Protein AF-A0A1T4SR67-F1 (afdb_monomer)

Structure (mmCIF, N/CA/C/O backbone):
data_AF-A0A1T4SR67-F1
#
_entry.id   AF-A0A1T4SR67-F1
#
loop_
_atom_site.group_PDB
_atom_site.id
_atom_site.type_symbol
_atom_site.label_atom_id
_atom_site.label_alt_id
_atom_site.label_comp_id
_atom_site.label_asym_id
_atom_site.label_entity_id
_atom_site.label_seq_id
_atom_site.pdbx_PDB_ins_code
_atom_site.Cartn_x
_atom_site.Cartn_y
_atom_site.Cartn_z
_atom_site.occupancy
_atom_site.B_iso_or_equiv
_atom_site.auth_seq_id
_atom_site.auth_comp_id
_atom_site.auth_asym_id
_atom_site.auth_atom_id
_atom_site.pdbx_PDB_model_num
ATOM 1 N N . MET A 1 1 ? -24.375 52.112 -32.978 1.00 41.56 1 MET A N 1
ATOM 2 C CA . MET A 1 1 ? -25.315 51.010 -32.668 1.00 41.56 1 MET A CA 1
ATOM 3 C C . MET A 1 1 ? -24.490 49.770 -32.321 1.00 41.56 1 MET A C 1
ATOM 5 O O . MET A 1 1 ? -23.453 49.589 -32.950 1.00 41.56 1 MET A O 1
ATOM 9 N N . PRO A 1 2 ? -24.836 49.024 -31.261 1.00 47.00 2 PRO A N 1
ATOM 10 C CA . PRO A 1 2 ? -23.879 48.336 -30.390 1.00 47.00 2 PRO A CA 1
ATOM 11 C C . PRO A 1 2 ? -23.711 46.828 -30.681 1.00 47.00 2 PRO A C 1
ATOM 13 O O . PRO A 1 2 ? -24.681 46.109 -30.856 1.00 47.00 2 PRO A O 1
ATOM 16 N N . GLY A 1 3 ? -22.464 46.344 -30.698 1.00 51.81 3 GLY A N 1
ATOM 17 C CA . GLY A 1 3 ? -21.892 45.570 -29.584 1.00 51.81 3 GLY A CA 1
ATOM 18 C C . GLY A 1 3 ? -22.321 44.128 -29.261 1.00 51.81 3 GLY A C 1
ATOM 19 O O . GLY A 1 3 ? -22.032 43.726 -28.140 1.00 51.81 3 GLY A O 1
ATOM 20 N N . TRP A 1 4 ? -22.981 43.338 -30.122 1.00 47.94 4 TRP A N 1
ATOM 21 C CA . TRP A 1 4 ? -23.558 42.039 -29.675 1.00 47.94 4 TRP A CA 1
ATOM 22 C C . TRP A 1 4 ? -23.007 40.752 -30.327 1.00 47.94 4 TRP A C 1
ATOM 24 O O . TRP A 1 4 ? -23.512 39.668 -30.050 1.00 47.94 4 TRP A O 1
ATOM 34 N N . ALA A 1 5 ? -21.969 40.812 -31.168 1.00 48.16 5 ALA A N 1
ATOM 35 C CA . ALA A 1 5 ? -21.536 39.639 -31.951 1.00 48.16 5 ALA A CA 1
ATOM 36 C C . ALA A 1 5 ? -20.524 38.699 -31.254 1.00 48.16 5 ALA A C 1
ATOM 38 O O . ALA A 1 5 ? -20.254 37.610 -31.758 1.00 48.16 5 ALA A O 1
ATOM 39 N N . THR A 1 6 ? -19.962 39.075 -30.102 1.00 51.94 6 THR A N 1
ATOM 40 C CA . THR A 1 6 ? -18.837 38.346 -29.474 1.00 51.94 6 THR A CA 1
ATOM 41 C C . THR A 1 6 ? -19.213 37.495 -28.260 1.00 51.94 6 THR A C 1
ATOM 43 O O . THR A 1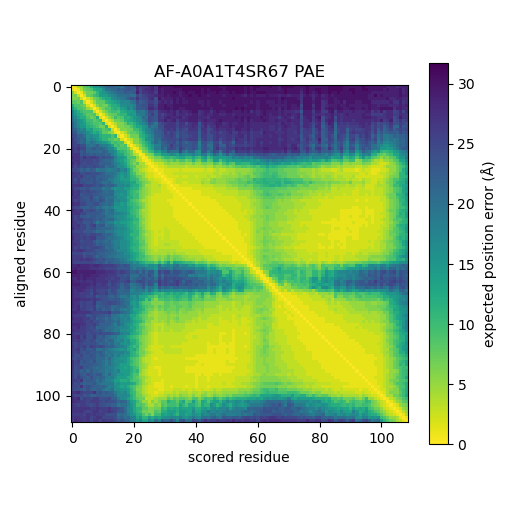 6 ? -18.351 36.818 -27.709 1.00 51.94 6 THR A O 1
ATOM 46 N N . VAL A 1 7 ? -20.483 37.483 -27.840 1.00 53.25 7 VAL A N 1
ATOM 47 C CA . VAL A 1 7 ? -20.917 36.759 -26.627 1.00 53.25 7 VAL A CA 1
ATOM 48 C C . VAL A 1 7 ? -21.285 35.296 -26.926 1.00 53.25 7 VAL A C 1
ATOM 50 O O . VAL A 1 7 ? -21.010 34.407 -26.125 1.00 53.25 7 VAL A O 1
ATOM 53 N N . GLY A 1 8 ? -21.827 35.004 -28.115 1.00 46.72 8 GLY A N 1
ATOM 54 C CA . GLY A 1 8 ? -22.344 33.667 -28.450 1.00 46.72 8 GLY A CA 1
ATOM 55 C C . GLY A 1 8 ? -21.283 32.581 -28.675 1.00 46.72 8 GLY A C 1
ATOM 56 O O . GLY A 1 8 ? -21.569 31.400 -28.508 1.00 46.72 8 GLY A O 1
ATOM 57 N N . LYS A 1 9 ? -20.046 32.959 -29.024 1.00 49.00 9 LYS A N 1
ATOM 58 C CA . LYS A 1 9 ? -18.960 32.007 -29.336 1.00 49.00 9 LYS A CA 1
ATOM 59 C C . LYS A 1 9 ? -18.149 31.563 -28.116 1.00 49.00 9 LYS A C 1
ATOM 61 O O . LYS A 1 9 ? -17.500 30.527 -28.175 1.00 49.00 9 LYS A O 1
ATOM 66 N N . ILE A 1 10 ? -18.201 32.325 -27.023 1.00 53.16 10 ILE A N 1
ATOM 67 C CA . ILE A 1 10 ? -17.458 32.019 -25.790 1.00 53.16 10 ILE A CA 1
ATOM 68 C C . ILE A 1 10 ? -18.258 31.052 -24.900 1.00 53.16 10 ILE A C 1
ATOM 70 O O . ILE A 1 10 ? -17.678 30.184 -24.254 1.00 53.16 10 ILE A O 1
ATOM 74 N N . ILE A 1 11 ? -19.594 31.128 -24.928 1.00 53.97 11 ILE A N 1
ATOM 75 C CA . ILE A 1 11 ? -20.474 30.293 -24.091 1.00 53.97 11 ILE A CA 1
ATOM 76 C C . ILE A 1 11 ? -20.421 28.807 -24.495 1.00 53.97 11 ILE A C 1
ATOM 78 O O . ILE A 1 11 ? -20.489 27.932 -23.635 1.00 53.97 11 ILE A O 1
ATOM 82 N N . LEU A 1 12 ? -20.219 28.501 -25.780 1.00 53.16 12 LEU A N 1
ATOM 83 C CA . LEU A 1 12 ? -20.167 27.121 -26.286 1.00 53.16 12 LEU A CA 1
ATOM 84 C C . LEU A 1 12 ? -18.854 26.376 -25.979 1.00 53.16 12 LEU A C 1
ATOM 86 O O . LEU A 1 12 ? -18.817 25.156 -26.099 1.00 53.16 12 LEU A O 1
ATOM 90 N N . LEU A 1 13 ? -17.796 27.078 -25.559 1.00 53.88 13 LEU A N 1
ATOM 91 C CA . LEU A 1 13 ? -16.477 26.483 -25.290 1.00 53.88 13 LEU A CA 1
ATOM 92 C C . LEU A 1 13 ? -16.226 26.192 -23.798 1.00 53.88 13 LEU A C 1
ATOM 94 O O . LEU A 1 13 ? -15.273 25.498 -23.465 1.00 53.88 13 LEU A O 1
ATOM 98 N N . MET A 1 14 ? -17.095 26.674 -22.902 1.00 54.75 14 MET A N 1
ATOM 99 C CA . MET A 1 14 ? -16.981 26.477 -21.446 1.00 54.75 14 MET A CA 1
ATOM 100 C C . MET A 1 14 ? -17.786 25.281 -20.909 1.00 54.75 14 MET A C 1
ATOM 102 O O . MET A 1 14 ? -17.616 24.896 -19.754 1.00 54.75 14 MET A O 1
ATOM 106 N N . LEU A 1 15 ? -18.656 24.668 -21.720 1.00 54.56 15 LEU A N 1
ATOM 107 C CA . LEU A 1 15 ? -19.575 23.624 -21.253 1.00 54.56 15 LEU A CA 1
ATOM 108 C C . LEU A 1 15 ? -18.947 22.244 -20.923 1.00 54.56 15 LEU A C 1
ATOM 110 O O . LEU A 1 15 ? -19.541 21.544 -20.105 1.00 54.56 15 LEU A O 1
ATOM 114 N N . PRO A 1 16 ? -17.781 21.803 -21.450 1.00 54.59 16 PRO A N 1
ATOM 115 C CA . PRO A 1 16 ? -17.323 20.438 -21.172 1.00 54.59 16 PRO A CA 1
ATOM 116 C C . PRO A 1 16 ? -16.554 20.262 -19.847 1.00 54.59 16 PRO A C 1
ATOM 118 O O . PRO A 1 16 ? -16.231 19.131 -19.497 1.00 54.59 16 PRO A O 1
ATOM 121 N N . VAL A 1 17 ? -16.270 21.321 -19.075 1.00 57.88 17 VAL A N 1
ATOM 122 C CA . VAL A 1 17 ? -15.433 21.213 -17.853 1.00 57.88 17 VAL A CA 1
ATOM 123 C C . VAL A 1 17 ? -16.234 20.804 -16.603 1.00 57.88 17 VAL A C 1
ATOM 125 O O . VAL A 1 17 ? -15.664 20.320 -15.629 1.00 57.88 17 VAL A O 1
ATOM 128 N N . ALA A 1 18 ? -17.565 20.915 -16.623 1.00 56.12 18 ALA A N 1
ATOM 129 C CA . ALA A 1 18 ? -18.408 20.634 -15.452 1.00 56.12 18 ALA A CA 1
ATOM 130 C C . ALA A 1 18 ? -18.639 19.134 -15.160 1.00 56.12 18 ALA A C 1
ATOM 132 O O . ALA A 1 18 ? -19.304 18.798 -14.185 1.00 56.12 18 ALA A O 1
ATOM 133 N N . LEU A 1 19 ? -18.099 18.226 -15.982 1.00 54.38 19 LEU A N 1
ATOM 134 C CA . LEU A 1 19 ? -18.260 16.773 -15.828 1.00 54.38 19 LEU A CA 1
ATOM 135 C C . LEU A 1 19 ? -17.037 16.080 -15.207 1.00 54.38 19 LEU A C 1
ATOM 137 O O . LEU A 1 19 ? -16.968 14.851 -15.212 1.00 54.38 19 LEU A O 1
ATOM 141 N N . ALA A 1 20 ? -16.082 16.832 -14.650 1.00 54.91 20 ALA A N 1
ATOM 142 C CA . ALA A 1 20 ? -14.979 16.262 -13.879 1.00 54.91 20 ALA A CA 1
ATOM 143 C C . ALA A 1 20 ? -15.485 15.686 -12.535 1.00 54.91 20 ALA A C 1
ATOM 145 O O . ALA A 1 20 ? -15.383 16.306 -11.485 1.00 54.91 20 ALA A O 1
ATOM 146 N N . ALA A 1 21 ? -16.074 14.492 -12.615 1.00 54.91 21 ALA A N 1
ATOM 147 C CA . ALA A 1 21 ? -16.063 13.417 -11.628 1.00 54.91 21 ALA A CA 1
ATOM 148 C C . ALA A 1 21 ? -16.224 13.805 -10.139 1.00 54.91 21 ALA A C 1
ATOM 150 O O . ALA A 1 21 ? -15.290 13.700 -9.347 1.00 54.91 21 ALA A O 1
ATOM 151 N N . CYS A 1 22 ? -17.458 14.099 -9.718 1.00 58.53 22 CYS A N 1
ATOM 152 C CA . CYS A 1 22 ? -17.875 13.929 -8.321 1.00 58.53 22 CYS A CA 1
ATOM 153 C C . CYS A 1 22 ? -18.071 12.434 -8.008 1.00 58.53 22 CYS A C 1
ATOM 155 O O . CYS A 1 22 ? -19.199 11.950 -7.926 1.00 58.53 22 CYS A O 1
ATOM 157 N N . THR A 1 23 ? -16.988 11.675 -7.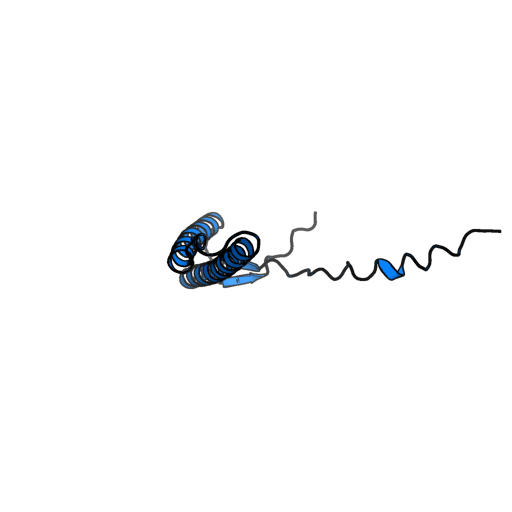839 1.00 61.94 23 THR A N 1
ATOM 158 C CA . THR A 1 23 ? -17.075 10.372 -7.162 1.00 61.94 23 THR A CA 1
ATOM 159 C C . THR A 1 23 ? -16.949 10.613 -5.664 1.00 61.94 23 THR A C 1
ATOM 161 O O . THR A 1 23 ? -15.940 11.164 -5.225 1.00 61.94 23 THR A O 1
ATOM 164 N N . ALA A 1 24 ? -17.968 10.235 -4.884 1.00 68.38 24 ALA A N 1
ATOM 165 C CA . ALA A 1 24 ? -17.913 10.347 -3.428 1.00 68.38 24 ALA A CA 1
ATOM 166 C C . ALA A 1 24 ? -16.642 9.647 -2.906 1.00 68.38 24 ALA A C 1
ATOM 168 O O . ALA A 1 24 ? -16.365 8.521 -3.338 1.00 68.38 24 ALA A O 1
ATOM 169 N N . PRO A 1 25 ? -15.850 10.292 -2.027 1.00 75.19 25 PRO A N 1
ATOM 170 C CA . PRO A 1 25 ? -14.633 9.680 -1.519 1.00 75.19 25 PRO A CA 1
ATOM 171 C C . PRO A 1 25 ? -14.997 8.377 -0.810 1.00 75.19 25 PRO A C 1
ATOM 173 O O . PRO A 1 25 ? -15.946 8.332 -0.037 1.00 75.19 25 PRO A O 1
ATOM 176 N N . MET A 1 26 ? -14.285 7.298 -1.116 1.00 82.81 26 MET A N 1
ATOM 177 C CA . MET A 1 26 ? -14.502 6.008 -0.464 1.00 82.81 26 MET A CA 1
ATOM 178 C C . MET A 1 26 ? -13.642 5.959 0.795 1.00 82.81 26 MET A C 1
ATOM 180 O O . MET A 1 26 ? -12.425 6.100 0.705 1.00 82.81 26 MET A O 1
ATOM 184 N N . GLU A 1 27 ? -14.262 5.737 1.944 1.00 88.62 27 GLU A N 1
ATOM 185 C CA . GLU A 1 27 ? -13.604 5.639 3.243 1.00 88.62 27 GLU A CA 1
ATOM 186 C C . GLU A 1 27 ? -13.669 4.196 3.758 1.00 88.62 27 GLU A C 1
ATOM 188 O O . GLU A 1 27 ? -14.612 3.448 3.481 1.00 88.62 27 GLU A O 1
ATOM 193 N N . TRP A 1 28 ? -12.633 3.783 4.483 1.00 92.00 28 TRP A N 1
ATOM 194 C CA . TRP A 1 28 ? -12.584 2.480 5.134 1.00 92.00 28 TRP A CA 1
ATOM 195 C C . TRP A 1 28 ? -13.222 2.562 6.512 1.00 92.00 28 TRP A C 1
ATOM 197 O O . TRP A 1 28 ? -12.741 3.289 7.379 1.00 92.00 28 TRP A O 1
ATOM 207 N N . GLU A 1 29 ? -14.272 1.776 6.736 1.00 92.44 29 GLU A N 1
ATOM 208 C CA . GLU A 1 29 ? -15.024 1.803 7.986 1.00 92.44 29 GLU A CA 1
ATOM 209 C C . GLU A 1 29 ? -15.115 0.408 8.609 1.00 92.44 29 GLU A C 1
ATOM 211 O O . GLU A 1 29 ? -15.366 -0.589 7.925 1.00 92.44 29 GLU A O 1
ATOM 216 N N . LYS A 1 30 ? -14.945 0.345 9.931 1.00 93.50 30 LYS A N 1
ATOM 217 C CA . LYS A 1 30 ? -15.151 -0.853 10.747 1.00 93.50 30 LYS A CA 1
ATOM 218 C C . LYS A 1 30 ? -15.983 -0.476 11.980 1.00 93.50 30 LYS A C 1
ATOM 220 O O . LYS A 1 30 ? -15.562 0.405 12.733 1.00 93.50 30 LYS A O 1
ATOM 225 N N . PRO A 1 31 ? -17.159 -1.097 12.200 1.00 90.06 31 PRO A N 1
ATOM 226 C CA . PRO A 1 31 ? -18.018 -0.759 13.332 1.00 90.06 31 PRO A CA 1
ATOM 227 C C . PRO A 1 31 ? -17.293 -0.927 14.671 1.00 90.06 31 PRO A C 1
ATOM 229 O O . PRO A 1 31 ? -16.606 -1.922 14.891 1.00 90.06 31 PRO A O 1
ATOM 232 N N . GLY A 1 32 ? -17.462 0.043 15.571 1.00 90.94 32 GLY A N 1
ATOM 233 C CA . GLY A 1 32 ? -16.894 -0.004 16.922 1.00 90.94 32 GLY A CA 1
ATOM 234 C C . GLY A 1 32 ? -15.408 0.355 17.024 1.00 90.94 32 GLY A C 1
ATOM 235 O O . GLY A 1 32 ? -14.857 0.303 18.121 1.00 90.94 32 GLY A O 1
ATOM 236 N N . VAL A 1 33 ? -14.756 0.745 15.924 1.00 93.38 33 VAL A N 1
ATOM 237 C CA . VAL A 1 33 ? -13.349 1.162 15.926 1.00 93.38 33 VAL A CA 1
ATOM 238 C C . VAL A 1 33 ? -13.233 2.685 15.944 1.00 93.38 33 VAL A C 1
ATOM 240 O O . VAL A 1 33 ? -13.936 3.393 15.225 1.00 93.38 33 VAL A O 1
ATOM 243 N N . SER A 1 34 ? -12.339 3.204 16.789 1.00 93.25 34 SER A N 1
ATOM 244 C CA . SER A 1 34 ? -12.062 4.641 16.847 1.00 93.25 34 SER A CA 1
ATOM 245 C C . SER A 1 34 ? -11.333 5.118 15.585 1.00 93.25 34 SER A C 1
ATOM 247 O O . SER A 1 34 ? -10.564 4.367 14.986 1.00 93.25 34 SER A O 1
ATOM 249 N N . LYS A 1 35 ? -11.486 6.396 15.215 1.00 89.88 35 LYS A N 1
ATOM 250 C CA . LYS A 1 35 ? -10.743 6.977 14.078 1.00 89.88 35 LYS A CA 1
ATOM 251 C C . LYS A 1 35 ? -9.222 6.884 14.244 1.00 89.88 35 LYS A C 1
ATOM 253 O O . LYS A 1 35 ? -8.518 6.712 13.259 1.00 89.88 35 LYS A O 1
ATOM 258 N N . SER A 1 36 ? -8.727 6.969 15.482 1.00 92.69 36 SER A N 1
ATOM 259 C CA . SER A 1 36 ? -7.299 6.818 15.791 1.00 92.69 36 SER A CA 1
ATOM 260 C C . SER A 1 36 ? -6.814 5.406 15.462 1.00 92.69 36 SER A C 1
ATOM 262 O O . SER A 1 36 ? -5.861 5.231 14.712 1.00 92.69 36 SER A O 1
ATOM 264 N N . THR A 1 37 ? -7.543 4.392 15.932 1.00 94.31 37 THR A N 1
ATOM 265 C CA . THR A 1 37 ? -7.248 2.986 15.630 1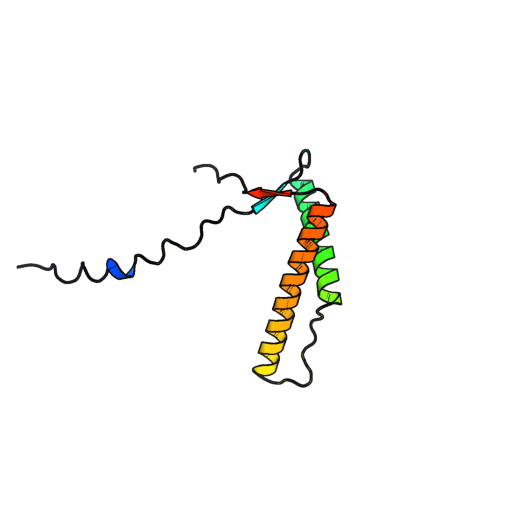.00 94.31 37 THR A CA 1
ATOM 266 C C . THR A 1 37 ? -7.344 2.700 14.132 1.00 94.31 37 THR A C 1
ATOM 268 O O . THR A 1 37 ? -6.482 2.017 13.593 1.00 94.31 37 THR A O 1
ATOM 271 N N . ALA A 1 38 ? -8.337 3.270 13.443 1.00 94.00 38 ALA A N 1
ATOM 272 C CA . ALA A 1 38 ? -8.457 3.147 11.994 1.00 94.00 38 ALA A CA 1
ATOM 273 C C . ALA A 1 38 ? -7.268 3.768 11.248 1.00 94.00 38 ALA A C 1
ATOM 275 O O . ALA A 1 38 ? -6.785 3.184 10.282 1.00 94.00 38 ALA A O 1
ATOM 276 N N . ALA A 1 39 ? -6.757 4.913 11.708 1.00 94.19 39 ALA A N 1
ATOM 277 C CA . ALA A 1 39 ? -5.564 5.532 11.137 1.00 94.19 39 ALA A CA 1
ATOM 278 C C . ALA A 1 39 ? -4.303 4.682 11.372 1.00 94.19 39 ALA A C 1
ATOM 280 O O . ALA A 1 39 ? -3.495 4.526 10.458 1.00 94.19 39 ALA A O 1
ATOM 281 N N . THR A 1 40 ? -4.152 4.088 12.562 1.00 96.88 40 THR A N 1
ATOM 282 C CA . THR A 1 40 ? -3.067 3.135 12.847 1.00 96.88 40 THR A CA 1
ATOM 283 C C . THR A 1 40 ? -3.154 1.913 11.938 1.00 96.88 40 THR A C 1
ATOM 285 O O . THR A 1 40 ? -2.170 1.570 11.292 1.00 96.88 40 THR A O 1
ATOM 288 N N . ASP A 1 41 ? -4.337 1.307 11.812 1.00 96.56 41 ASP A N 1
ATOM 289 C CA . ASP A 1 41 ? -4.546 0.144 10.947 1.00 96.56 41 ASP A CA 1
ATOM 290 C C . ASP A 1 41 ? -4.224 0.449 9.477 1.00 96.56 41 ASP A C 1
ATOM 292 O O . ASP A 1 41 ? -3.582 -0.363 8.811 1.00 96.56 41 ASP A O 1
ATOM 296 N N . GLN A 1 42 ? -4.623 1.625 8.981 1.00 95.94 42 GLN A N 1
ATOM 297 C CA . GLN A 1 42 ? -4.278 2.074 7.631 1.00 95.94 42 GLN A CA 1
ATOM 298 C C . GLN A 1 42 ? -2.765 2.255 7.467 1.00 95.94 42 GLN A C 1
ATOM 300 O O . GLN A 1 42 ? -2.203 1.789 6.479 1.00 95.94 42 GLN A O 1
ATOM 305 N N . SER A 1 43 ? -2.090 2.883 8.435 1.00 97.56 43 SER A N 1
ATOM 306 C CA . SER A 1 43 ? -0.631 3.051 8.412 1.00 97.56 43 SER A CA 1
ATOM 307 C C . SER A 1 43 ? 0.097 1.705 8.389 1.00 97.56 43 SER A C 1
ATOM 309 O O . SER A 1 43 ? 0.994 1.504 7.570 1.00 97.56 43 SER A O 1
ATOM 311 N N . ASP A 1 44 ? -0.310 0.759 9.236 1.00 97.88 44 ASP A N 1
ATOM 312 C CA . ASP A 1 44 ? 0.271 -0.585 9.274 1.00 97.88 44 ASP A CA 1
ATOM 313 C C . ASP A 1 44 ? 0.071 -1.309 7.937 1.00 97.88 44 ASP A C 1
ATOM 315 O O . ASP A 1 44 ? 1.009 -1.893 7.387 1.00 97.88 44 ASP A O 1
ATOM 319 N N . CYS A 1 45 ? -1.140 -1.230 7.376 1.00 97.69 45 CYS A N 1
ATOM 320 C CA . CYS A 1 45 ? -1.438 -1.822 6.077 1.00 97.69 45 CYS A CA 1
ATOM 321 C C . CYS A 1 45 ? -0.641 -1.176 4.940 1.00 97.69 45 CYS A C 1
ATOM 323 O O . CYS A 1 45 ? -0.214 -1.893 4.037 1.00 97.69 45 CYS A O 1
ATOM 325 N N . HIS A 1 46 ? -0.383 0.134 4.984 1.00 96.94 46 HIS A N 1
ATOM 326 C CA . HIS A 1 46 ? 0.489 0.800 4.015 1.00 96.94 46 HIS A CA 1
ATOM 327 C C . HIS A 1 46 ? 1.924 0.277 4.084 1.00 96.94 46 HIS A C 1
ATOM 329 O O . HIS A 1 46 ? 2.498 -0.064 3.052 1.00 96.94 46 HIS A O 1
ATOM 335 N N . ILE A 1 47 ? 2.489 0.143 5.287 1.00 97.69 47 ILE A N 1
ATOM 336 C CA . ILE A 1 47 ? 3.852 -0.378 5.471 1.00 97.69 47 ILE A CA 1
ATOM 337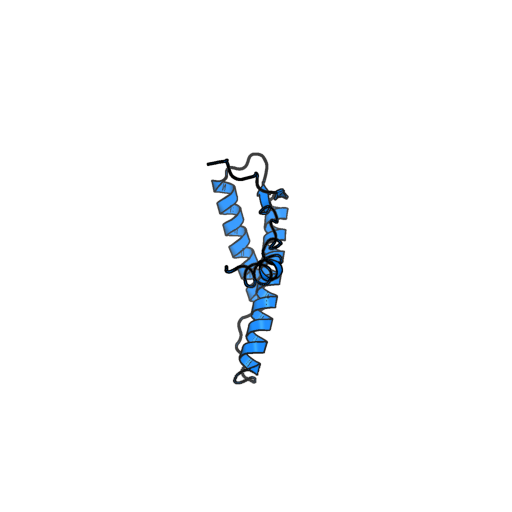 C C . ILE A 1 47 ? 3.960 -1.803 4.914 1.00 97.69 47 ILE A C 1
ATOM 339 O O . ILE A 1 47 ? 4.899 -2.126 4.179 1.00 97.69 47 ILE A O 1
ATOM 343 N N . ILE A 1 48 ? 2.980 -2.658 5.223 1.00 96.94 48 ILE A N 1
ATOM 344 C CA . ILE A 1 48 ? 2.936 -4.035 4.722 1.00 96.94 48 ILE A CA 1
ATOM 345 C C . ILE A 1 48 ? 2.829 -4.040 3.194 1.00 96.94 48 ILE A C 1
ATOM 347 O O . ILE A 1 48 ? 3.641 -4.694 2.536 1.00 96.94 48 ILE A O 1
ATOM 351 N N . ALA A 1 49 ? 1.884 -3.288 2.631 1.00 97.06 49 ALA A N 1
ATOM 352 C CA . ALA A 1 49 ? 1.650 -3.220 1.195 1.00 97.06 49 ALA A CA 1
ATOM 353 C C . ALA A 1 49 ? 2.886 -2.744 0.427 1.00 97.06 49 ALA A C 1
ATOM 355 O O . ALA A 1 49 ? 3.299 -3.391 -0.537 1.00 97.06 49 ALA A O 1
ATOM 356 N N . GLN A 1 50 ? 3.533 -1.680 0.907 1.00 95.31 50 GLN A N 1
ATOM 357 C CA . GLN A 1 50 ? 4.754 -1.151 0.312 1.00 95.31 50 GLN A CA 1
ATOM 358 C C . GLN A 1 50 ? 5.878 -2.193 0.359 1.00 95.31 50 GLN A C 1
ATOM 360 O O . GLN A 1 50 ? 6.562 -2.427 -0.638 1.00 95.31 50 GLN A O 1
ATOM 365 N N . SER A 1 51 ? 6.047 -2.875 1.497 1.00 94.94 51 SER A N 1
ATOM 366 C CA . SER A 1 51 ? 7.072 -3.913 1.644 1.00 94.94 51 SER A CA 1
ATOM 367 C C . SER A 1 51 ? 6.861 -5.098 0.694 1.00 94.94 51 SER A C 1
ATOM 369 O O . SER A 1 51 ? 7.834 -5.653 0.183 1.00 94.94 51 SER A O 1
ATOM 371 N N . GLN A 1 52 ? 5.607 -5.477 0.430 1.00 94.88 52 GLN A N 1
ATOM 372 C CA . GLN A 1 52 ? 5.261 -6.562 -0.487 1.00 94.88 52 GLN A CA 1
ATOM 373 C C . GLN A 1 52 ? 5.442 -6.130 -1.944 1.00 94.88 52 GLN A C 1
ATOM 375 O O . GLN A 1 52 ? 6.083 -6.842 -2.718 1.00 94.88 52 GLN A O 1
ATOM 380 N N . ALA A 1 53 ? 4.972 -4.933 -2.298 1.00 94.19 53 ALA A N 1
ATOM 381 C CA . ALA A 1 53 ? 5.115 -4.382 -3.639 1.00 94.19 53 ALA A CA 1
ATOM 382 C C . ALA A 1 53 ? 6.591 -4.209 -4.033 1.00 94.19 53 ALA A C 1
ATOM 384 O O . ALA A 1 53 ? 6.979 -4.617 -5.123 1.00 94.19 53 ALA A O 1
ATOM 385 N N . MET A 1 54 ? 7.443 -3.705 -3.131 1.00 91.62 54 MET A N 1
ATOM 386 C CA . MET A 1 54 ? 8.885 -3.552 -3.385 1.00 91.62 54 MET A CA 1
ATOM 387 C C . MET A 1 54 ? 9.621 -4.881 -3.596 1.00 91.62 54 MET A C 1
ATOM 389 O O . MET A 1 54 ? 10.633 -4.910 -4.293 1.00 91.62 54 MET A O 1
ATOM 393 N N . ARG A 1 55 ? 9.142 -5.983 -3.003 1.00 89.88 55 ARG A N 1
ATOM 394 C CA . ARG A 1 55 ? 9.737 -7.314 -3.213 1.00 89.88 55 ARG A CA 1
ATOM 395 C C . ARG A 1 55 ? 9.466 -7.853 -4.615 1.00 89.88 55 ARG A C 1
ATOM 397 O O . ARG A 1 55 ? 10.299 -8.585 -5.137 1.00 89.88 55 ARG A O 1
ATOM 404 N N . ILE A 1 56 ? 8.312 -7.522 -5.192 1.00 89.12 56 ILE A N 1
ATOM 405 C CA . ILE A 1 56 ? 7.877 -8.033 -6.501 1.00 89.12 56 ILE A CA 1
ATOM 406 C C . ILE A 1 56 ? 8.288 -7.091 -7.631 1.00 89.12 56 ILE A C 1
ATOM 408 O O . ILE A 1 56 ? 8.693 -7.561 -8.691 1.00 89.12 56 ILE A O 1
ATOM 412 N N . TYR A 1 57 ? 8.228 -5.781 -7.387 1.00 87.75 57 TYR A N 1
ATOM 413 C CA . TYR A 1 57 ? 8.578 -4.722 -8.332 1.00 87.75 57 TYR A CA 1
ATOM 414 C C . TYR A 1 57 ? 9.687 -3.855 -7.741 1.00 87.75 57 TYR A C 1
ATOM 416 O O . TYR A 1 57 ? 9.429 -2.773 -7.196 1.00 87.75 57 TYR A O 1
ATOM 424 N N . PRO A 1 58 ? 10.939 -4.323 -7.786 1.00 81.50 58 PRO A N 1
ATOM 425 C CA . PRO A 1 58 ? 12.024 -3.571 -7.203 1.00 81.50 58 PRO A CA 1
ATOM 426 C C . PRO A 1 58 ? 12.371 -2.393 -8.107 1.00 81.50 58 PRO A C 1
ATOM 428 O O . PRO A 1 58 ? 12.356 -2.484 -9.335 1.00 81.50 58 PRO A O 1
ATOM 431 N N . SER A 1 59 ? 12.753 -1.283 -7.493 1.00 70.00 59 SER A N 1
ATOM 432 C CA . SER A 1 59 ? 13.273 -0.118 -8.198 1.00 70.00 59 SER A CA 1
ATOM 433 C C . SER A 1 59 ? 14.720 -0.371 -8.625 1.00 70.00 59 SER A C 1
ATOM 435 O O . SER A 1 59 ? 15.658 0.045 -7.944 1.00 70.00 59 SER A O 1
ATOM 437 N N . TYR A 1 60 ? 14.911 -1.087 -9.731 1.00 67.44 60 TYR A N 1
ATOM 438 C CA . TYR A 1 60 ? 16.206 -1.190 -10.397 1.00 67.44 60 TYR A CA 1
ATOM 439 C C . TYR A 1 60 ? 16.189 -0.314 -11.647 1.00 67.44 60 TYR A C 1
ATOM 441 O O . TYR A 1 60 ? 15.349 -0.501 -12.526 1.00 67.44 60 TYR A O 1
ATOM 449 N N . MET A 1 61 ? 17.149 0.604 -11.764 1.00 58.78 61 MET A N 1
ATOM 450 C CA . MET A 1 61 ? 17.424 1.218 -13.059 1.00 58.78 61 MET A CA 1
ATOM 451 C C . MET A 1 61 ? 17.915 0.121 -14.002 1.00 58.78 61 MET A C 1
ATOM 453 O O . MET A 1 61 ? 18.914 -0.541 -13.716 1.00 58.78 61 MET A O 1
ATOM 457 N N . SER A 1 62 ? 17.215 -0.076 -15.120 1.00 60.91 62 SER A N 1
ATOM 458 C CA . SER A 1 62 ? 17.675 -0.967 -16.183 1.00 60.91 62 SER A CA 1
ATOM 459 C C . SER A 1 62 ? 19.054 -0.503 -16.656 1.00 60.91 62 SER A C 1
ATOM 461 O O . SER A 1 62 ? 19.182 0.550 -17.276 1.00 60.91 62 SER A O 1
ATOM 463 N N . THR A 1 63 ? 20.095 -1.282 -16.362 1.00 58.94 63 THR A N 1
ATOM 464 C CA . THR A 1 63 ? 21.491 -0.988 -16.732 1.00 58.94 63 THR A CA 1
ATOM 465 C C . THR A 1 63 ? 21.730 -0.989 -18.244 1.00 58.94 63 THR A C 1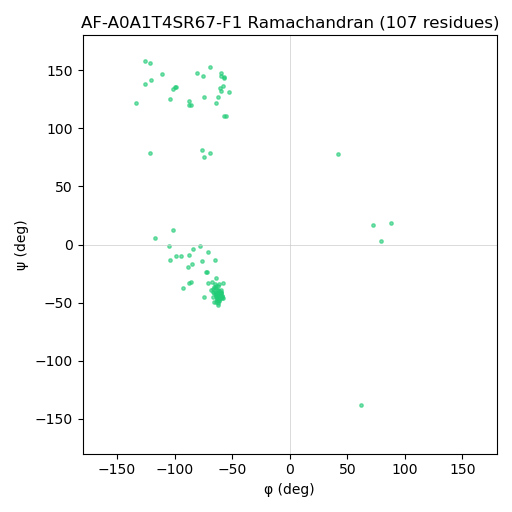
ATOM 467 O O . THR A 1 63 ? 22.768 -0.513 -18.696 1.00 58.94 63 THR A O 1
ATOM 470 N N . TYR A 1 64 ? 20.774 -1.497 -19.027 1.00 62.66 64 TYR A N 1
ATOM 471 C CA . TYR A 1 64 ? 20.871 -1.639 -20.482 1.00 62.66 64 TYR A CA 1
ATOM 472 C C . TYR A 1 64 ? 20.075 -0.585 -21.258 1.00 62.66 64 TYR A C 1
ATOM 474 O O . TYR A 1 64 ? 20.277 -0.437 -22.463 1.00 62.66 64 TYR A O 1
ATOM 482 N N . ALA A 1 65 ? 19.181 0.151 -20.595 1.00 65.38 65 ALA A N 1
ATOM 483 C CA . ALA A 1 65 ? 18.413 1.219 -21.216 1.00 65.38 65 ALA A CA 1
ATOM 484 C C . ALA A 1 65 ? 19.024 2.574 -20.842 1.00 65.38 65 ALA A C 1
ATOM 486 O O . ALA A 1 65 ? 19.311 2.838 -19.677 1.00 65.38 65 ALA A O 1
ATOM 487 N N . SER A 1 66 ? 19.202 3.460 -21.821 1.00 75.19 66 SER A N 1
ATOM 488 C CA . SER A 1 66 ? 19.642 4.840 -21.597 1.00 75.19 66 SER A CA 1
ATOM 489 C C . SER A 1 66 ? 18.614 5.835 -22.143 1.00 75.19 66 SER A C 1
ATOM 491 O O . SER A 1 66 ? 17.786 5.509 -22.998 1.00 75.19 66 SER A O 1
ATOM 493 N N . GLY A 1 67 ? 18.621 7.056 -21.606 1.00 80.31 67 GLY A N 1
ATOM 494 C CA . GLY A 1 67 ? 17.739 8.134 -22.058 1.00 80.31 67 GLY A CA 1
ATOM 495 C C . GLY A 1 67 ? 16.245 7.829 -21.883 1.00 80.31 67 GLY A C 1
ATOM 496 O O . GLY A 1 67 ? 15.816 7.303 -20.857 1.00 80.31 67 GLY A O 1
ATOM 497 N N . ALA A 1 68 ? 15.437 8.179 -22.887 1.00 83.06 68 ALA A N 1
ATOM 498 C CA . ALA A 1 68 ? 13.976 8.085 -22.820 1.00 83.06 68 ALA A CA 1
ATOM 499 C C . ALA A 1 68 ? 13.455 6.652 -22.601 1.00 83.06 68 ALA A C 1
ATOM 501 O O . ALA A 1 68 ? 12.466 6.467 -21.897 1.00 83.06 68 ALA A O 1
ATOM 502 N N . ALA A 1 69 ? 14.136 5.638 -23.146 1.00 81.81 69 ALA A N 1
ATOM 503 C CA . ALA A 1 69 ? 13.747 4.239 -22.967 1.00 81.81 69 ALA A CA 1
ATOM 504 C C . ALA A 1 69 ? 13.909 3.779 -21.507 1.00 81.81 69 ALA A C 1
ATOM 506 O O . ALA A 1 69 ? 13.050 3.071 -20.984 1.00 81.81 69 ALA A O 1
ATOM 507 N N . AL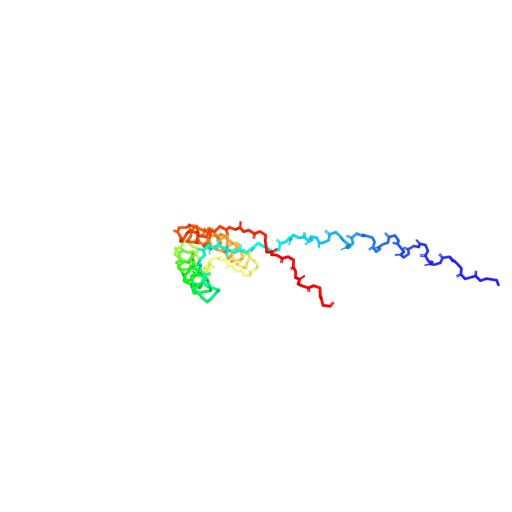A A 1 70 ? 14.967 4.238 -20.828 1.00 81.81 70 ALA A N 1
ATOM 508 C CA . ALA A 1 70 ? 15.171 3.970 -19.406 1.00 81.81 70 ALA A CA 1
ATOM 509 C C . ALA A 1 70 ? 14.044 4.585 -18.569 1.00 81.81 70 ALA A C 1
ATOM 511 O O . ALA A 1 70 ? 13.442 3.900 -17.745 1.00 81.81 70 ALA A O 1
ATOM 512 N N . MET A 1 71 ? 13.709 5.848 -18.849 1.00 83.69 71 MET A N 1
ATOM 513 C CA . MET A 1 71 ? 12.638 6.567 -18.155 1.00 83.69 71 MET A CA 1
ATOM 514 C C . MET A 1 71 ? 11.277 5.896 -18.354 1.00 83.69 71 MET A C 1
ATOM 516 O O . MET A 1 71 ? 10.558 5.697 -17.381 1.00 83.69 71 MET A O 1
ATOM 520 N N . ALA A 1 72 ? 10.947 5.482 -19.581 1.00 85.75 72 ALA A N 1
ATOM 521 C CA . ALA A 1 72 ? 9.700 4.775 -19.865 1.00 85.75 72 ALA A CA 1
ATOM 522 C C . ALA A 1 72 ? 9.622 3.425 -19.130 1.00 85.75 72 ALA A C 1
ATOM 524 O O . ALA A 1 72 ? 8.593 3.101 -18.540 1.00 85.75 72 ALA A O 1
ATOM 525 N N . SER A 1 73 ? 10.720 2.658 -19.109 1.00 83.94 73 SER A N 1
ATOM 526 C CA . SER A 1 73 ? 10.771 1.383 -18.381 1.00 83.94 73 SER A CA 1
ATOM 527 C C . SER A 1 73 ? 10.632 1.566 -16.865 1.00 83.94 73 SER A C 1
ATOM 529 O O . SER A 1 73 ? 9.938 0.795 -16.210 1.00 83.94 73 SER A O 1
ATOM 531 N N . GLN A 1 74 ? 11.223 2.631 -16.316 1.00 86.12 74 GLN A N 1
ATOM 532 C CA . GLN A 1 74 ? 11.101 2.977 -14.904 1.00 86.12 74 GLN A CA 1
ATOM 533 C C . GLN A 1 74 ? 9.665 3.385 -14.554 1.00 86.12 74 GLN A C 1
ATOM 535 O O . GLN A 1 74 ? 9.110 2.887 -13.580 1.00 86.12 74 GLN A O 1
ATOM 540 N N . GLN A 1 75 ? 9.037 4.224 -15.383 1.00 88.62 75 GLN A N 1
ATOM 541 C CA . GLN A 1 75 ? 7.641 4.631 -15.208 1.00 88.62 75 GLN A CA 1
ATOM 542 C C . GLN A 1 75 ? 6.681 3.440 -15.243 1.00 88.62 75 GLN A C 1
ATOM 544 O O . GLN A 1 75 ? 5.730 3.404 -14.461 1.00 88.62 75 GLN A O 1
ATOM 549 N N . HIS A 1 76 ? 6.932 2.464 -16.119 1.00 88.81 76 HIS A N 1
ATOM 550 C CA . HIS A 1 76 ? 6.142 1.238 -16.171 1.00 88.81 76 HIS A CA 1
ATOM 551 C C . HIS A 1 76 ? 6.259 0.454 -14.860 1.00 88.81 76 HIS A C 1
ATOM 553 O O . HIS A 1 76 ? 5.247 0.171 -14.227 1.00 88.81 76 HIS A O 1
ATOM 559 N N . THR A 1 77 ? 7.484 0.193 -14.394 1.00 88.81 77 THR A N 1
ATOM 560 C CA . THR A 1 77 ? 7.721 -0.510 -13.124 1.00 88.81 77 THR A CA 1
ATOM 561 C C . THR A 1 77 ? 7.113 0.229 -11.930 1.00 88.81 77 THR A C 1
ATOM 563 O O . THR A 1 77 ? 6.519 -0.394 -11.052 1.00 88.81 77 THR A O 1
ATOM 566 N N . ASP A 1 78 ? 7.225 1.559 -11.887 1.00 90.06 78 ASP A N 1
ATOM 567 C CA . ASP A 1 78 ? 6.641 2.368 -10.814 1.00 90.06 78 ASP A CA 1
ATOM 568 C C . ASP A 1 78 ? 5.107 2.317 -10.834 1.00 90.06 78 ASP A C 1
ATOM 570 O O . ASP A 1 78 ? 4.482 2.266 -9.772 1.00 90.06 78 ASP A O 1
ATOM 574 N N . THR A 1 79 ? 4.507 2.275 -12.028 1.00 92.06 79 THR A N 1
ATOM 575 C CA . THR A 1 79 ? 3.059 2.103 -12.205 1.00 92.06 79 THR A CA 1
ATOM 576 C C . THR A 1 79 ? 2.611 0.728 -11.717 1.00 92.06 79 THR A C 1
ATOM 578 O O . THR A 1 79 ? 1.687 0.644 -10.907 1.00 92.06 79 THR A O 1
ATOM 581 N N . ASP A 1 80 ? 3.292 -0.341 -12.134 1.00 92.75 80 ASP A N 1
ATOM 582 C CA . ASP A 1 80 ? 2.969 -1.709 -11.712 1.00 92.75 80 ASP A CA 1
ATOM 583 C C . ASP A 1 80 ? 3.092 -1.871 -10.194 1.00 92.75 80 ASP A C 1
ATOM 585 O O . ASP A 1 80 ? 2.219 -2.449 -9.540 1.00 92.75 80 ASP A O 1
ATOM 589 N N . ARG A 1 81 ? 4.143 -1.284 -9.609 1.00 93.81 81 ARG A N 1
ATOM 590 C CA . ARG A 1 81 ? 4.342 -1.265 -8.160 1.00 93.81 81 ARG A CA 1
ATOM 591 C C . ARG A 1 81 ? 3.196 -0.556 -7.444 1.00 93.81 81 ARG A C 1
ATOM 593 O O . ARG A 1 81 ? 2.706 -1.082 -6.449 1.00 93.81 81 ARG A O 1
ATOM 600 N N . ALA A 1 82 ? 2.762 0.605 -7.935 1.00 93.69 82 ALA A N 1
ATOM 601 C CA . ALA A 1 82 ? 1.667 1.360 -7.326 1.00 93.69 82 ALA A CA 1
ATOM 602 C C . ALA A 1 82 ? 0.339 0.583 -7.368 1.00 93.69 82 ALA A C 1
ATOM 604 O O . ALA A 1 82 ? -0.410 0.574 -6.390 1.00 93.69 82 ALA A O 1
ATOM 605 N N . VAL A 1 83 ? 0.065 -0.118 -8.473 1.00 95.38 83 VAL A N 1
ATOM 606 C CA . VAL A 1 83 ? -1.114 -0.990 -8.598 1.00 95.38 83 VAL A CA 1
ATOM 607 C C . VAL A 1 83 ? -1.039 -2.158 -7.612 1.00 95.38 83 VAL A C 1
ATOM 609 O O . VAL A 1 83 ? -2.022 -2.455 -6.930 1.00 95.38 83 VAL A O 1
ATOM 612 N N . ALA A 1 84 ? 0.125 -2.798 -7.493 1.00 95.69 84 ALA A N 1
ATOM 613 C CA . ALA A 1 84 ? 0.328 -3.896 -6.554 1.00 95.69 84 ALA A CA 1
ATOM 614 C C . ALA A 1 84 ? 0.178 -3.443 -5.093 1.00 95.69 84 ALA A C 1
ATOM 616 O O . ALA A 1 84 ? -0.502 -4.106 -4.311 1.00 95.69 84 ALA A O 1
ATOM 617 N N . GLU A 1 85 ? 0.753 -2.294 -4.733 1.00 96.56 85 GLU A N 1
ATOM 618 C CA . GLU A 1 85 ? 0.616 -1.700 -3.401 1.00 96.56 85 GLU A CA 1
ATOM 619 C C . GLU A 1 85 ? 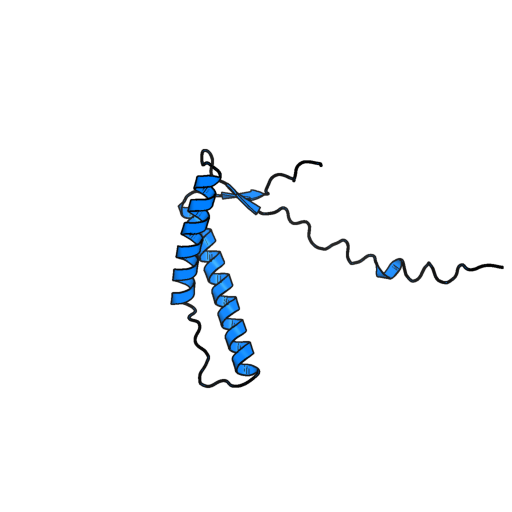-0.856 -1.451 -3.050 1.00 96.56 85 GLU A C 1
ATOM 621 O O . GLU A 1 85 ? -1.306 -1.850 -1.976 1.00 96.56 85 GLU A O 1
ATOM 626 N N . ALA A 1 86 ? -1.638 -0.883 -3.973 1.00 95.75 86 ALA A N 1
ATOM 627 C CA . ALA A 1 86 ? -3.068 -0.678 -3.763 1.00 95.75 86 ALA A CA 1
ATOM 628 C C . ALA A 1 86 ? -3.816 -2.001 -3.504 1.00 95.75 86 ALA A C 1
ATOM 630 O O . ALA A 1 86 ? -4.650 -2.068 -2.599 1.00 95.75 86 ALA A O 1
ATOM 631 N N . GLY A 1 87 ? -3.486 -3.067 -4.243 1.00 96.31 87 GLY A N 1
ATOM 632 C CA . GLY A 1 87 ? -4.084 -4.393 -4.053 1.00 96.31 87 GLY A CA 1
ATOM 633 C C . GLY A 1 87 ? -3.736 -5.036 -2.704 1.00 96.31 87 GLY A C 1
ATOM 634 O O . GLY A 1 87 ? -4.610 -5.598 -2.034 1.00 96.31 87 GLY A O 1
ATOM 635 N N . TYR A 1 88 ? -2.480 -4.920 -2.262 1.00 97.75 88 TYR A N 1
ATOM 636 C CA . TYR A 1 88 ? -2.055 -5.425 -0.952 1.00 97.75 88 TYR A CA 1
ATOM 637 C C . TYR A 1 88 ? -2.659 -4.634 0.201 1.00 97.75 88 TYR A C 1
ATOM 639 O O . TYR A 1 88 ? -3.091 -5.222 1.195 1.00 97.75 88 TYR A O 1
ATOM 647 N N . PHE A 1 89 ? -2.750 -3.314 0.053 1.00 97.56 89 PHE A N 1
ATOM 648 C CA . PHE A 1 89 ? -3.410 -2.455 1.023 1.00 97.56 89 PHE A CA 1
ATOM 649 C C . PHE A 1 89 ? -4.892 -2.818 1.167 1.00 97.56 89 PHE A C 1
ATOM 651 O O . PHE A 1 89 ? -5.375 -3.013 2.284 1.00 97.56 89 PHE A O 1
ATOM 658 N N . GLU A 1 90 ? -5.605 -2.976 0.046 1.00 96.25 90 GLU A N 1
ATOM 659 C CA . GLU A 1 90 ? -7.015 -3.374 0.047 1.00 96.25 90 GLU A CA 1
ATOM 660 C C . GLU A 1 90 ? -7.220 -4.723 0.747 1.00 96.25 90 GLU A C 1
ATOM 662 O O . GLU A 1 90 ? -8.123 -4.864 1.575 1.00 96.25 90 GLU A O 1
ATOM 667 N N . SER A 1 91 ? -6.355 -5.695 0.456 1.00 97.12 91 SER A N 1
ATOM 668 C CA . SER A 1 91 ? -6.400 -7.025 1.071 1.00 97.12 91 SER A CA 1
ATOM 669 C C . SER A 1 91 ? -6.171 -6.949 2.583 1.00 97.12 91 SER A C 1
ATOM 671 O O . SER A 1 91 ? -6.985 -7.455 3.349 1.00 97.12 91 SER A O 1
ATOM 673 N N . CYS A 1 92 ? -5.144 -6.216 3.026 1.00 97.81 92 CYS A N 1
ATOM 674 C CA . CYS A 1 92 ? -4.847 -6.021 4.448 1.00 97.81 92 CYS A CA 1
ATOM 675 C C . CYS A 1 92 ? -6.011 -5.369 5.212 1.00 97.81 92 CYS A C 1
ATOM 677 O O . CYS A 1 92 ? -6.387 -5.822 6.296 1.00 97.81 92 CYS A O 1
ATOM 679 N N . MET A 1 93 ? -6.620 -4.324 4.641 1.00 97.56 93 MET A N 1
ATOM 680 C CA . MET A 1 93 ? -7.764 -3.649 5.257 1.00 97.56 93 MET A CA 1
ATOM 681 C C . MET A 1 93 ? -8.976 -4.581 5.366 1.00 97.56 93 MET A C 1
ATOM 683 O O . MET A 1 93 ? -9.633 -4.625 6.412 1.00 97.56 93 MET A O 1
ATOM 687 N N . ARG A 1 94 ? -9.249 -5.372 4.322 1.00 96.25 94 ARG A N 1
ATOM 688 C CA . ARG A 1 94 ? -10.322 -6.377 4.331 1.00 96.25 94 ARG A CA 1
ATOM 689 C C . ARG A 1 94 ? -10.077 -7.478 5.361 1.00 96.25 94 ARG A C 1
ATOM 691 O O . ARG A 1 94 ? -11.010 -7.821 6.082 1.00 96.25 94 ARG A O 1
ATOM 698 N N . ASP A 1 95 ? -8.846 -7.966 5.492 1.00 97.06 95 ASP A N 1
ATOM 699 C CA . ASP A 1 95 ? -8.472 -8.994 6.475 1.00 97.06 95 ASP A CA 1
ATOM 700 C C . ASP A 1 95 ? -8.616 -8.490 7.918 1.00 97.06 95 ASP A C 1
ATOM 702 O O . ASP A 1 95 ? -9.048 -9.222 8.809 1.00 97.06 95 ASP A O 1
ATOM 706 N N . LYS A 1 96 ? -8.352 -7.198 8.153 1.00 95.62 96 LYS A N 1
ATOM 707 C CA . LYS A 1 96 ? -8.648 -6.533 9.433 1.00 95.62 96 LYS A CA 1
ATOM 708 C C . LYS A 1 96 ? -10.152 -6.313 9.670 1.00 95.62 96 LYS A C 1
ATOM 710 O O . LYS A 1 96 ? -10.535 -5.891 10.767 1.00 95.62 96 LYS A O 1
ATOM 715 N N . GLY A 1 97 ? -11.010 -6.604 8.693 1.00 96.19 97 GLY A N 1
ATOM 716 C CA . GLY A 1 97 ? -12.468 -6.500 8.780 1.00 96.19 97 GLY A CA 1
ATOM 717 C C . GLY A 1 97 ? -13.034 -5.126 8.418 1.00 96.19 97 GLY A C 1
ATOM 718 O O . GLY A 1 97 ? -14.157 -4.816 8.816 1.00 96.19 97 GLY A O 1
ATOM 719 N N . TYR A 1 98 ? -12.274 -4.286 7.711 1.00 96.50 98 TYR A N 1
ATOM 720 C CA . TYR A 1 98 ? -12.786 -3.024 7.182 1.00 96.50 98 TYR A CA 1
ATOM 721 C C . TYR A 1 98 ? -13.562 -3.242 5.884 1.00 96.50 98 TYR A C 1
ATOM 723 O O . TYR A 1 98 ? -13.226 -4.095 5.061 1.00 96.50 98 TYR A O 1
ATOM 731 N N . VAL A 1 99 ? -14.576 -2.406 5.674 1.00 94.25 99 VAL A N 1
ATOM 732 C CA . VAL A 1 99 ? -15.337 -2.335 4.424 1.00 94.25 99 VAL A CA 1
ATOM 733 C C . VAL A 1 99 ? -15.238 -0.931 3.841 1.00 94.25 99 VAL A C 1
ATOM 735 O O . VAL A 1 99 ? -15.272 0.054 4.581 1.00 94.25 99 VAL A O 1
ATOM 738 N N . ARG A 1 100 ? -15.122 -0.818 2.513 1.00 90.00 100 ARG A N 1
ATOM 739 C CA . ARG A 1 100 ? -15.208 0.486 1.846 1.00 90.00 100 ARG A CA 1
ATOM 740 C C . ARG A 1 100 ? -16.657 0.945 1.834 1.00 90.00 100 ARG A C 1
ATOM 742 O O . ARG A 1 100 ? -17.526 0.229 1.337 1.00 90.00 100 ARG A O 1
ATOM 749 N N . ARG A 1 101 ? -16.907 2.153 2.323 1.00 86.81 101 ARG A N 1
ATOM 750 C CA . ARG A 1 101 ? -18.184 2.851 2.159 1.00 86.81 101 ARG A CA 1
ATOM 751 C C . ARG A 1 101 ? -17.943 4.221 1.552 1.00 86.81 101 ARG A C 1
ATOM 753 O O . ARG A 1 101 ? -16.849 4.766 1.646 1.00 86.81 101 ARG A O 1
ATOM 760 N N . SER A 1 102 ? -18.966 4.787 0.929 1.00 81.25 102 SER A N 1
ATOM 761 C CA . SER A 1 102 ? -18.942 6.202 0.570 1.00 81.25 102 SER A CA 1
ATOM 762 C C . SER A 1 102 ? -18.836 7.032 1.847 1.00 81.25 102 SER A C 1
ATOM 764 O O . SER A 1 102 ? -19.652 6.857 2.756 1.00 81.25 102 SER A O 1
ATOM 766 N N . ALA A 1 103 ? -17.859 7.928 1.905 1.00 73.12 103 ALA A N 1
ATOM 767 C CA . ALA A 1 103 ? -17.746 8.899 2.973 1.00 73.12 103 ALA A CA 1
ATOM 768 C C . ALA A 1 103 ? -19.038 9.731 3.045 1.00 73.12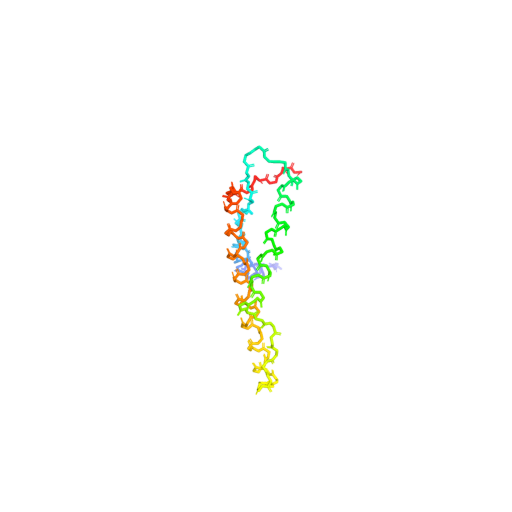 103 ALA A C 1
ATOM 770 O O . ALA A 1 103 ? -19.635 10.041 2.002 1.00 73.12 103 ALA A O 1
ATOM 771 N N . PRO A 1 104 ? -19.490 10.099 4.253 1.00 69.56 104 PRO A N 1
ATOM 772 C CA . PRO A 1 104 ? -20.623 10.995 4.399 1.00 69.56 104 PRO A CA 1
ATOM 773 C C . PRO A 1 104 ? -20.322 12.343 3.720 1.00 69.56 104 PRO A C 1
ATOM 775 O O . PRO A 1 104 ? -19.164 12.775 3.690 1.00 69.56 104 PRO A O 1
ATOM 778 N N . PRO A 1 105 ? -21.342 13.023 3.166 1.00 71.31 105 PRO A N 1
ATOM 779 C CA . PRO A 1 105 ? -21.148 14.334 2.561 1.00 71.31 105 PRO A CA 1
ATOM 780 C C . PRO A 1 105 ? -20.547 15.311 3.588 1.00 71.31 105 PRO A C 1
ATOM 782 O O . PRO A 1 105 ? -20.880 15.227 4.776 1.00 71.31 105 PRO A O 1
ATOM 785 N N . PRO A 1 106 ? -19.660 16.234 3.166 1.00 71.81 106 PRO A N 1
ATOM 786 C CA . PRO A 1 106 ? -19.108 17.229 4.074 1.00 71.81 106 PRO A CA 1
ATOM 787 C C . PRO A 1 106 ? -20.240 18.085 4.670 1.00 71.81 106 PRO A C 1
ATOM 789 O O . PRO A 1 106 ? -21.216 18.368 3.970 1.00 71.81 106 PRO A O 1
ATOM 792 N N . PRO A 1 107 ? -20.137 18.517 5.942 1.00 74.06 107 PRO A N 1
ATOM 793 C CA . PRO A 1 107 ? -21.130 19.402 6.537 1.00 74.06 107 PRO A CA 1
ATOM 794 C C . PRO A 1 107 ? -21.190 20.716 5.749 1.00 74.06 107 PRO A C 1
ATOM 796 O O . PRO A 1 107 ? -20.154 21.292 5.409 1.00 74.06 107 PRO A O 1
ATOM 799 N N . ASN A 1 108 ? -22.406 21.177 5.461 1.00 72.75 108 ASN A N 1
ATOM 800 C CA . ASN A 1 108 ? -22.681 22.492 4.894 1.00 72.75 108 ASN A CA 1
ATOM 801 C C . ASN A 1 108 ? -22.066 23.576 5.798 1.00 72.75 108 ASN A C 1
ATOM 803 O O . ASN A 1 108 ? -22.505 23.751 6.933 1.00 72.75 108 ASN A O 1
ATOM 807 N N . ARG A 1 109 ? -21.021 24.257 5.316 1.00 54.69 109 ARG A N 1
ATOM 808 C CA . ARG A 1 109 ? -20.484 25.472 5.946 1.00 54.69 109 ARG A CA 1
ATOM 809 C C . ARG A 1 109 ? -21.145 26.706 5.365 1.00 54.69 109 ARG A C 1
ATOM 811 O O . ARG A 1 109 ? -21.369 26.706 4.134 1.00 54.69 109 ARG A O 1
#

Nearest PDB structures (foldseek):
  4ytp-assembly1_D  TM=5.134E-01  e=2.057E+00  Sus scrofa

Solvent-accessible surface area (backbone atoms only — not comparable to full-atom values): 6673 Å² total; per-residue (Å²): 138,83,96,71,85,73,63,74,71,57,62,74,72,61,66,79,69,84,70,76,71,90,66,70,58,73,38,79,47,46,91,96,61,52,73,67,57,51,51,50,53,51,52,52,25,47,57,52,13,48,57,53,21,45,73,76,41,61,96,66,81,58,91,87,43,65,71,70,60,28,53,52,53,49,52,49,47,54,50,54,25,53,54,45,22,52,52,41,27,53,50,45,40,42,76,75,59,36,43,82,40,70,47,78,79,80,80,91,126

Foldseek 3Di:
DDDDDPPVVVVVVPPPPVPPDPDQDKDWDDPPDDPVRVVVLLVVQLVVLLVVLCVVLPQDQPPPDDDPRSVVVNVVSVVSSVVSSVVSSVVSSVVVPIDIDRDDDDDDD

Organism: NCBI:txid225324

Secondary structure (DSSP, 8-state):
----SSSHHHHTTSGGGGGS--PPPEEEE-TT--HHHHHHHHHHHHHHHHHHHHHHS-----TT--HHHHHHHHHHHHHHHHHHHHHHHHHHHHHTT-EEEEPPPPP--

pLDDT: mean 80.09, std 17.34, range [41.56, 97.88]

Sequence (109 aa):
MPGWATVGKIILLMLPVALAACTAPMEWEKPGVSKSTAATDQSDCHIIAQSQAMRIYPSYMSTYASGAAAMASQQHTDTDRAVAEAGYFESCMRDKGYVRRSAPPPPNR

Mean predicted aligned error: 12.32 Å

Radius of gyration: 23.07 Å; Cα contacts (8 Å, |Δi|>4): 77; chains: 1; bounding box: 47×60×50 Å

=== Feature glossary ===
The record interleaves many kinds of information about one protein. Here is each kind framed as the question it answers.

Q: What known structures does this most resemble?
A: Structural nearest neighbors (via Foldseek easy-search vs the PDB). Reported per hit: target PDB id, E-value, and alignment TM-score. A TM-score above ~0.5 is the conventional threshold for 'same fold'.

Q: Where is each backbone atom in 3D?
A: The mmCIF table is the protein's shape written out atom by atom. For each backbone N, Cα, C, and carbonyl O, it records an (x, y, z) coordinate triple in Å plus the residue type, chain letter, and residue number.

Q: What are the backbone torsion angles?
A: The φ/ψ torsion pair specifies the backbone conformation at each residue. φ rotates about the N–Cα bond, ψ about the Cα–C bond. Steric clashes forbid most of the (φ, ψ) plane — the allowed regions (α-helix basin, β-sheet basin, left-handed helix) are the Ramachandran-allowed regions.

Q: Which residues are buried vs exposed?
A: Solvent-accessible surface area (SASA) is the area in Å² traced out by the centre of a 1.4 Å probe sphere (a water molecule) rolled over the protein's van der Waals surface (Shrake–Rupley / Lee–Richards construction). Buried residues have near-zero SASA; fully exposed residues can exceed 200 Å². The total SASA scales roughly with the number of surface residues.

Q: How confident is the AlphaFold model at each residue?
A: pLDDT is the predicted lDDT-Cα score: AlphaFold's confidence that the local environment of each residue (all inter-atomic distances within 15 Å) is correctly placed. It is a per-residue number between 0 and 100, with higher meaning more reliable.

Q: What does the local fold look like, residue by residue?
A: 3Di is Foldseek's structural alphabet. Each residue is assigned one of twenty discrete states based on how its Cα sits relative to its spatial (not sequential) neighbors. Aligning 3Di strings finds structural homologs roughly as well as full 3D superposition, but orders of magnitude faster.

Q: How big and how compact is the whole molecule?
A: Radius of gyration (Rg) is the root-mean-square distance of Cα atoms from their centroid — a single number for overall size and compactness. A globular domain of N residues has Rg ≈ 2.2·N^0.38 Å; an extended or disordered chain has a much larger Rg. The Cα contact count is the number of residue pairs whose Cα atoms are within 8 Å and are more than four positions apart in sequence — a standard proxy for tertiary packing density. The bounding box is the smallest axis-aligned box enclosing all Cα atoms.

Q: Which residues are in helices, strands, or loops?
A: DSSP 8-state secondary structure assigns each residue one of H (α-helix), G (3₁₀-helix), I (π-helix), E (extended β-strand), B (isolated β-bridge), T (hydrogen-bonded turn), S (bend), or '-' (coil). The assignment is computed from backbone hydrogen-bond geometry via the Kabsch–Sander algorithm.

Q: How mobile is each atom in the crystal?
A: Crystallographic B-factors measure how much each atom's electron density is smeared out, in Å². They rise in mobile loops and surface residues and fall in the buried interior. In AlphaFold models this column is repurposed to hold pLDDT instead.

Q: What if only a Cα trace is available?
A: P-SEA three-state annotation labels each residue as helix, strand, or coil based purely on the geometry of the Cα trace. It serves as a fallback when the full backbone (and thus DSSP) is unavailable.

Q: What family and function is it annotated with?
A: Database cross-references. InterPro integrates a dozen domain/family signature databases into unified entries with residue-range hits. GO terms attach function/process/location labels with evidence codes. CATH codes position the fold in a four-level structural taxonomy. Organism is the NCBI-taxonomy species name.

Q: Are the domains correctly placed relative to each other?
A: Predicted Aligned Error (PAE) is an AlphaFold confidence matrix: entry (i, j) is the expected error in the position of residue j, in ångströms, when the prediction is superimposed on the true structure at residue i. Low PAE within a block of residues means that block is internally rigid and well-predicted; high PAE between two blocks means their relative placement is uncertain even if each block individually is confident.

Q: What do the diagnostic plots show?
A: Three diagnostic plots accompany the record. The Cα contact map visualizes the tertiary structure as a 2D adjacency matrix (8 Å cutoff, sequence-local contacts suppressed). The Ramachandran plot shows the distribution of backbone (φ, ψ) torsions, with points in the α and β basins reflecting secondary structure content. The PAE plot shows AlphaFold's inter-residue confidence as a color matrix.

Q: What is the amino-acid chain?
A: Primary structure: the covalent order of the twenty standard amino acids along the backbone. Two proteins with the same sequence will (almost always) fold to the same structure; two with 30% identity often share a fold but not the details.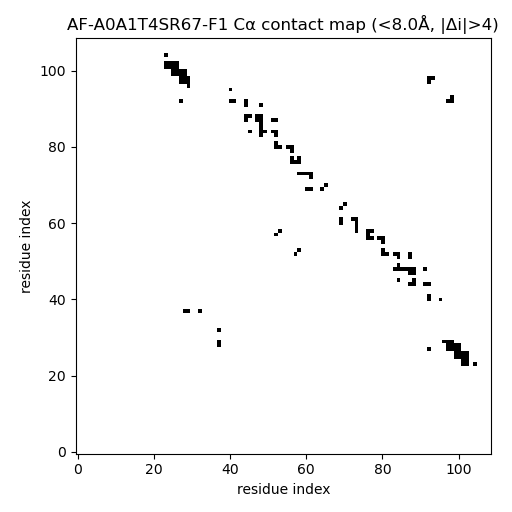

Q: What do the rendered images show?
A: The six renders are orthographic views along the three Cartesian axes in both directions. Representation (cartoon, sticks, or surface) and color scheme (sequence-rainbow or by-chain) vary across proteins so the training set covers all the common visualization conventions.